Protein AF-A0AAN6KWW5-F1 (afdb_monomer_lite)

Secondary structure (DSSP, 8-state):
----S-PPTT--SS-SS--TT----HHHHHHHHHHHHHHHHHH-TT-S-------HHHHHHHHHHTTPPP-PPPTT-------------

Structure (mmCIF, N/CA/C/O backbone):
data_AF-A0AAN6KWW5-F1
#
_entry.id   AF-A0AAN6KWW5-F1
#
loop_
_atom_site.group_PDB
_atom_site.id
_atom_site.type_symbol
_atom_site.label_atom_id
_atom_site.label_alt_id
_atom_site.label_comp_id
_atom_site.label_asym_id
_atom_site.label_entity_id
_atom_site.l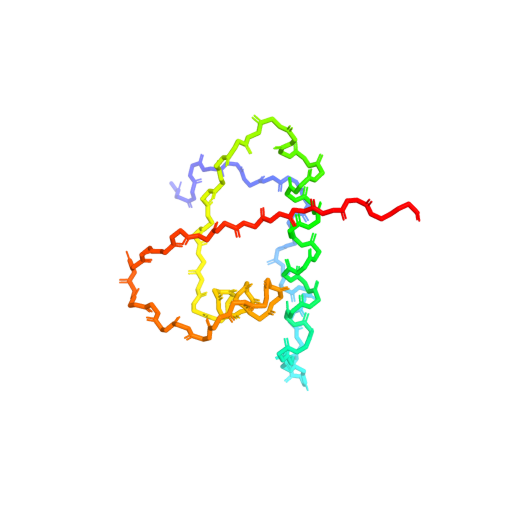abel_seq_id
_atom_site.pdbx_PDB_ins_code
_atom_site.Cartn_x
_atom_site.Cartn_y
_atom_site.Cartn_z
_atom_site.occupancy
_atom_site.B_iso_or_equiv
_atom_site.auth_seq_id
_atom_site.auth_comp_id
_atom_site.auth_asym_id
_atom_site.auth_atom_id
_atom_site.pdbx_PDB_model_num
ATOM 1 N N . MET A 1 1 ? 30.264 -0.656 10.936 1.00 52.09 1 MET A N 1
ATOM 2 C CA . MET A 1 1 ? 29.567 -1.351 9.836 1.00 52.09 1 MET A CA 1
ATOM 3 C C . MET A 1 1 ? 28.106 -0.997 9.981 1.00 52.09 1 MET A C 1
ATOM 5 O O . MET A 1 1 ? 27.606 -1.081 11.091 1.00 52.09 1 MET A O 1
ATOM 9 N N . VAL A 1 2 ? 27.486 -0.493 8.921 1.00 62.50 2 VAL A N 1
ATOM 10 C CA . VAL A 1 2 ? 26.034 -0.293 8.864 1.00 62.50 2 VAL A CA 1
ATOM 11 C C . VAL A 1 2 ? 25.397 -1.594 8.368 1.00 62.50 2 VAL A C 1
ATOM 13 O O . VAL A 1 2 ? 26.038 -2.264 7.554 1.00 62.50 2 VAL A O 1
ATOM 16 N N . PRO A 1 3 ? 24.188 -1.952 8.829 1.00 67.88 3 PRO A N 1
ATOM 17 C CA . PRO A 1 3 ? 23.288 -1.192 9.707 1.00 67.88 3 PRO A CA 1
ATOM 18 C C . PRO A 1 3 ? 23.435 -1.544 11.206 1.00 67.88 3 PRO A C 1
ATOM 20 O O . PRO A 1 3 ? 23.781 -2.666 11.553 1.00 67.88 3 PRO A O 1
ATOM 23 N N . GLU A 1 4 ? 23.120 -0.591 12.095 1.00 79.38 4 GLU A N 1
ATOM 24 C CA . GLU A 1 4 ? 22.985 -0.796 13.560 1.00 79.38 4 GLU A CA 1
ATOM 25 C C . GLU A 1 4 ? 21.602 -1.357 13.965 1.00 79.38 4 GLU A C 1
ATOM 27 O O . GLU A 1 4 ? 21.296 -1.491 15.148 1.00 79.38 4 G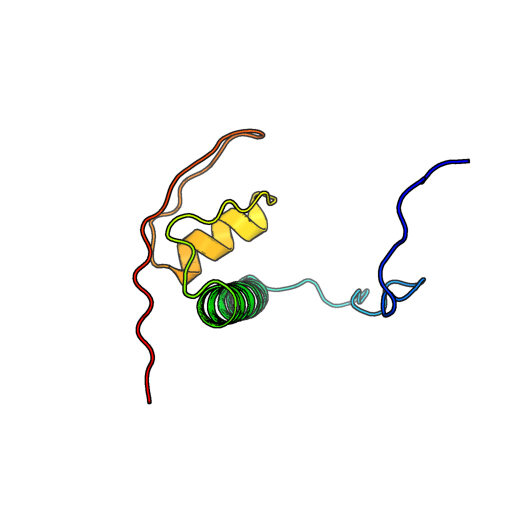LU A O 1
ATOM 32 N N . TRP A 1 5 ? 20.740 -1.664 12.992 1.00 77.25 5 TRP A N 1
ATOM 33 C CA . TRP A 1 5 ? 19.383 -2.157 13.221 1.00 77.25 5 TRP A CA 1
ATOM 34 C C . TRP A 1 5 ? 19.344 -3.687 13.178 1.00 77.25 5 TRP A C 1
ATOM 36 O O . TRP A 1 5 ? 19.887 -4.293 12.256 1.00 77.25 5 TRP A O 1
ATOM 46 N N . THR A 1 6 ? 18.679 -4.310 14.155 1.00 82.75 6 THR A N 1
ATOM 47 C CA . THR A 1 6 ? 18.409 -5.756 14.127 1.00 82.75 6 THR A CA 1
ATOM 48 C C . THR A 1 6 ? 17.209 -6.005 13.221 1.00 82.75 6 THR A C 1
ATOM 50 O O . THR A 1 6 ? 16.099 -5.582 13.537 1.00 82.75 6 THR A O 1
ATOM 53 N N . ILE A 1 7 ? 17.441 -6.646 12.076 1.00 82.31 7 ILE A N 1
ATOM 54 C CA . ILE A 1 7 ? 16.366 -7.124 11.198 1.00 82.31 7 ILE A CA 1
ATOM 55 C C . ILE A 1 7 ? 15.617 -8.236 11.944 1.00 82.31 7 ILE A C 1
ATOM 57 O O . ILE A 1 7 ? 16.243 -9.052 12.620 1.00 82.31 7 ILE A O 1
ATOM 61 N N . GLU A 1 8 ? 14.287 -8.232 11.878 1.00 85.69 8 GLU A N 1
ATOM 62 C CA . GLU A 1 8 ? 13.471 -9.259 12.528 1.00 85.69 8 GLU A CA 1
ATOM 63 C C . GLU A 1 8 ? 13.688 -10.642 11.901 1.00 85.69 8 GLU A C 1
ATOM 65 O O . GLU A 1 8 ? 14.003 -10.772 10.715 1.00 85.69 8 GLU A O 1
ATOM 70 N N . GLU A 1 9 ? 13.536 -11.692 12.708 1.00 86.81 9 GLU A N 1
ATOM 71 C CA . GLU A 1 9 ? 13.644 -13.063 12.214 1.00 86.81 9 GLU A CA 1
ATOM 72 C C . GLU A 1 9 ? 12.526 -13.355 11.202 1.00 86.81 9 GLU A C 1
ATOM 74 O O . GLU A 1 9 ? 11.365 -13.014 11.428 1.00 86.81 9 GLU A O 1
ATOM 79 N N . GLY A 1 10 ? 12.873 -14.015 10.094 1.00 86.38 10 GLY A N 1
ATOM 80 C CA . GLY A 1 10 ? 11.916 -14.428 9.060 1.00 86.38 10 GLY A CA 1
ATOM 81 C C . GLY A 1 10 ? 12.072 -13.729 7.709 1.00 86.38 10 GLY A C 1
ATOM 82 O O . GLY A 1 10 ? 11.412 -14.135 6.756 1.00 86.38 10 GLY A O 1
ATOM 83 N N . PHE A 1 11 ? 12.959 -12.738 7.587 1.00 87.69 11 PHE A N 1
ATOM 84 C CA . PHE A 1 11 ? 13.362 -12.219 6.278 1.00 87.69 11 PHE A CA 1
ATOM 85 C C . PHE A 1 11 ? 14.254 -13.225 5.545 1.00 87.69 11 PHE A C 1
ATOM 87 O O . PHE A 1 11 ? 15.214 -13.744 6.116 1.00 87.69 11 PHE A O 1
ATOM 94 N N . ALA A 1 12 ? 13.939 -13.489 4.278 1.00 90.69 12 ALA A N 1
ATOM 95 C CA . ALA A 1 12 ? 14.810 -14.245 3.388 1.00 90.69 12 ALA A CA 1
ATOM 96 C C . ALA A 1 12 ? 15.970 -13.356 2.904 1.00 90.69 12 ALA A C 1
ATOM 98 O O . ALA A 1 12 ? 15.772 -12.174 2.626 1.00 90.69 12 ALA A O 1
ATOM 99 N N . GLU A 1 13 ? 17.172 -13.928 2.800 1.00 89.75 13 GLU A N 1
ATOM 100 C CA . GLU A 1 13 ? 18.348 -13.240 2.234 1.00 89.75 13 GLU A CA 1
ATOM 101 C C . GLU A 1 13 ? 18.191 -12.993 0.726 1.00 89.75 13 GLU A C 1
ATOM 103 O O . GLU A 1 13 ? 18.612 -11.962 0.205 1.00 89.75 13 GLU A O 1
ATOM 108 N N . GLU A 1 14 ? 17.559 -13.938 0.030 1.00 93.06 14 GLU A N 1
ATOM 109 C CA . GLU A 1 14 ? 17.282 -13.861 -1.401 1.00 93.06 14 GLU A CA 1
ATOM 110 C C . GLU A 1 14 ? 15.819 -13.469 -1.641 1.00 93.06 14 GLU A C 1
ATOM 112 O O . GLU A 1 14 ? 14.931 -13.783 -0.845 1.00 93.06 14 GLU A O 1
ATOM 117 N N . ASP A 1 15 ? 15.547 -12.804 -2.765 1.00 91.69 15 ASP A N 1
ATOM 118 C CA . ASP A 1 15 ? 14.183 -12.421 -3.138 1.00 91.69 15 ASP A CA 1
ATOM 119 C C . ASP A 1 15 ? 13.402 -13.632 -3.676 1.00 91.69 15 ASP A C 1
ATOM 121 O O . ASP A 1 15 ? 13.445 -13.960 -4.863 1.00 91.69 15 ASP A O 1
ATOM 125 N N . GLU A 1 16 ? 12.677 -14.305 -2.783 1.00 92.75 16 GLU A N 1
ATOM 126 C CA . GLU A 1 16 ? 11.826 -15.456 -3.112 1.00 92.75 16 GLU A CA 1
ATOM 127 C C . GLU A 1 16 ? 10.497 -15.065 -3.789 1.00 92.75 16 GLU A C 1
ATOM 129 O O . GLU A 1 16 ? 9.797 -15.923 -4.337 1.00 92.75 16 GLU A O 1
ATOM 134 N N . LEU A 1 17 ? 10.115 -13.783 -3.740 1.00 89.62 17 LEU A N 1
ATOM 135 C CA . LEU A 1 17 ? 8.837 -13.291 -4.262 1.00 89.62 17 LEU A CA 1
ATOM 136 C C . LEU A 1 17 ? 8.947 -12.832 -5.719 1.00 89.62 17 LEU A C 1
ATOM 138 O O . LEU A 1 17 ? 7.950 -12.850 -6.448 1.00 89.62 17 LEU A O 1
ATOM 142 N N . TRP A 1 18 ? 10.141 -12.439 -6.160 1.00 93.44 18 TRP A N 1
ATOM 143 C CA . TRP A 1 18 ? 10.393 -12.026 -7.533 1.00 93.44 18 TRP A CA 1
ATOM 144 C C . TRP A 1 18 ? 10.356 -13.199 -8.520 1.00 93.44 18 TRP A C 1
ATOM 146 O O . TRP A 1 18 ? 10.900 -14.280 -8.292 1.00 93.44 18 TRP A O 1
ATOM 156 N N . ARG A 1 19 ? 9.733 -12.969 -9.678 1.00 94.56 19 ARG A N 1
ATOM 157 C CA . ARG A 1 19 ? 9.659 -13.930 -10.784 1.00 94.56 19 ARG A CA 1
ATOM 158 C C . ARG A 1 19 ? 10.002 -13.230 -12.091 1.00 94.56 19 ARG A C 1
ATOM 160 O O . ARG A 1 19 ? 9.445 -12.181 -12.400 1.00 94.56 19 ARG A O 1
ATOM 167 N N . ALA A 1 20 ? 10.901 -13.822 -12.875 1.00 95.75 20 ALA A N 1
ATOM 168 C CA . ALA A 1 20 ? 11.410 -13.207 -14.104 1.00 95.75 20 ALA A CA 1
ATOM 169 C C . ALA A 1 20 ? 10.343 -13.032 -15.199 1.00 95.75 20 ALA A C 1
ATOM 171 O O . ALA A 1 20 ? 10.460 -12.151 -16.049 1.00 95.75 20 ALA A O 1
ATOM 172 N N . ASP A 1 21 ? 9.325 -13.886 -15.193 1.00 96.75 21 ASP A N 1
ATOM 173 C CA . ASP A 1 21 ? 8.281 -13.999 -16.210 1.00 96.75 21 ASP A CA 1
ATOM 174 C C . ASP A 1 21 ? 6.942 -13.387 -15.782 1.00 96.75 21 ASP A C 1
ATOM 176 O O . ASP A 1 21 ? 5.998 -13.357 -16.573 1.00 96.75 21 ASP A O 1
ATOM 180 N N . HIS A 1 22 ? 6.851 -12.874 -14.554 1.00 96.19 22 HIS A N 1
ATOM 181 C CA . HIS A 1 22 ? 5.611 -12.351 -14.008 1.00 96.19 22 HIS A CA 1
ATOM 182 C C . HIS A 1 22 ? 5.812 -10.970 -13.393 1.00 96.19 22 HIS A C 1
ATOM 184 O O . HIS A 1 22 ? 6.577 -10.766 -12.452 1.00 96.19 22 HIS A O 1
ATOM 190 N N . ARG A 1 23 ? 5.065 -10.009 -13.930 1.00 94.56 23 ARG A N 1
ATOM 191 C CA . ARG A 1 23 ? 4.941 -8.667 -13.377 1.00 94.56 23 ARG A CA 1
ATOM 192 C C . ARG A 1 23 ? 3.560 -8.542 -12.748 1.00 94.56 23 ARG A C 1
ATOM 194 O O . ARG A 1 23 ? 2.584 -8.720 -13.467 1.00 94.56 23 ARG A O 1
ATOM 201 N N . GLU A 1 24 ? 3.523 -8.169 -11.467 1.00 94.62 24 GLU A N 1
ATOM 202 C CA . GLU A 1 24 ? 2.287 -7.955 -10.697 1.00 94.62 24 GLU A CA 1
ATOM 203 C C . GLU A 1 24 ? 1.301 -7.078 -11.489 1.00 94.62 24 GLU A C 1
ATOM 205 O O . GLU A 1 24 ? 1.625 -5.960 -11.918 1.00 94.62 24 GLU A O 1
ATOM 210 N N . GLU A 1 25 ? 0.095 -7.598 -11.694 1.00 96.75 25 GLU A N 1
ATOM 211 C CA . GLU A 1 25 ? -1.022 -6.875 -12.278 1.00 96.75 25 GLU A CA 1
ATOM 212 C C . GLU A 1 25 ? -1.643 -5.911 -11.260 1.00 96.75 25 GLU A C 1
ATOM 214 O O . GLU A 1 25 ? -1.548 -6.074 -10.042 1.00 96.75 25 GLU A O 1
ATOM 219 N N . TRP A 1 26 ? -2.372 -4.905 -11.749 1.00 97.00 26 TRP A N 1
ATOM 220 C CA . TRP A 1 26 ? -3.056 -3.961 -10.862 1.00 97.00 26 TRP A CA 1
ATOM 221 C C . TRP A 1 26 ? -4.055 -4.646 -9.924 1.00 97.00 26 TRP A C 1
ATOM 223 O O . TRP A 1 26 ? -4.155 -4.250 -8.768 1.00 97.00 26 TRP A O 1
ATOM 233 N N . ALA A 1 27 ? -4.753 -5.682 -10.399 1.00 97.62 27 ALA A N 1
ATOM 234 C CA . ALA A 1 27 ? -5.698 -6.442 -9.587 1.00 97.62 27 ALA A CA 1
ATOM 235 C C . ALA A 1 27 ? -4.998 -7.242 -8.475 1.00 97.62 27 ALA A C 1
ATOM 237 O O . ALA A 1 27 ? -5.504 -7.308 -7.358 1.00 97.62 27 ALA A O 1
ATOM 238 N N . GLU A 1 28 ? -3.822 -7.808 -8.752 1.00 97.12 28 GLU A N 1
ATOM 239 C CA . GLU A 1 28 ? -3.024 -8.540 -7.761 1.00 97.12 28 GLU A CA 1
ATOM 240 C C . GLU A 1 28 ? -2.494 -7.592 -6.676 1.00 97.12 28 GLU A C 1
ATOM 242 O O . GLU A 1 28 ? -2.608 -7.878 -5.481 1.00 97.12 28 GLU A O 1
ATOM 247 N N . HIS A 1 29 ? -2.023 -6.408 -7.077 1.00 97.12 29 HIS A N 1
ATOM 248 C CA . HIS A 1 29 ? -1.624 -5.360 -6.138 1.00 97.12 29 HIS A CA 1
ATOM 249 C C . HIS A 1 29 ? -2.813 -4.910 -5.272 1.00 97.12 29 HIS A C 1
ATOM 251 O O . HIS A 1 29 ? -2.670 -4.778 -4.056 1.00 97.12 29 HIS A O 1
ATOM 257 N N . ASP A 1 30 ? -3.998 -4.725 -5.863 1.00 98.19 30 ASP A N 1
ATOM 258 C CA . ASP A 1 30 ? -5.213 -4.334 -5.137 1.00 98.19 30 ASP A CA 1
ATOM 259 C C . ASP A 1 30 ? -5.603 -5.389 -4.085 1.00 98.19 30 ASP A C 1
ATOM 261 O O . ASP A 1 30 ? -5.958 -5.035 -2.957 1.00 98.19 30 ASP A O 1
ATOM 265 N N . VAL A 1 31 ? -5.469 -6.684 -4.404 1.00 97.88 31 VAL A N 1
ATOM 266 C CA . VAL A 1 31 ? -5.677 -7.783 -3.442 1.00 97.88 31 VAL A CA 1
ATOM 267 C C . VAL A 1 31 ? -4.714 -7.663 -2.261 1.00 97.88 31 VAL A C 1
ATOM 269 O O . VAL A 1 31 ? -5.152 -7.700 -1.108 1.00 97.88 31 VAL A O 1
ATOM 272 N N . ARG A 1 32 ? -3.417 -7.458 -2.518 1.00 96.38 32 ARG A N 1
ATOM 273 C CA . ARG A 1 32 ? -2.409 -7.319 -1.456 1.00 96.38 32 ARG A CA 1
ATOM 274 C C . ARG A 1 32 ? -2.612 -6.057 -0.615 1.00 96.38 32 ARG A C 1
ATOM 276 O O . ARG A 1 32 ? -2.482 -6.104 0.604 1.00 96.38 32 ARG A O 1
ATOM 283 N N . THR A 1 33 ? -2.971 -4.931 -1.231 1.00 97.06 33 THR A N 1
ATOM 284 C CA . THR A 1 33 ? -3.276 -3.687 -0.505 1.00 97.06 33 THR A CA 1
ATOM 285 C C . THR A 1 33 ? -4.529 -3.821 0.356 1.00 97.06 33 THR A C 1
ATOM 287 O O . THR A 1 33 ? -4.556 -3.310 1.474 1.00 97.06 33 THR A O 1
ATOM 290 N N . ARG A 1 34 ? -5.553 -4.540 -0.117 1.00 95.81 34 ARG A N 1
ATOM 291 C CA . ARG A 1 34 ? -6.728 -4.852 0.699 1.00 95.81 34 ARG A CA 1
ATOM 292 C C . ARG A 1 34 ? -6.369 -5.723 1.899 1.00 95.81 34 ARG A C 1
ATOM 294 O O . ARG A 1 34 ? -6.782 -5.390 3.003 1.00 95.81 34 ARG A O 1
ATOM 301 N N . ALA A 1 35 ? -5.580 -6.778 1.698 1.00 95.81 35 ALA A N 1
ATOM 302 C CA . ALA A 1 35 ? -5.135 -7.642 2.790 1.00 95.81 35 ALA A CA 1
ATOM 303 C C . ALA A 1 35 ? -4.366 -6.853 3.866 1.00 95.81 35 ALA A C 1
ATOM 305 O O . ALA A 1 35 ? -4.624 -7.025 5.054 1.00 95.81 35 ALA A O 1
ATOM 306 N N . PHE A 1 36 ? -3.499 -5.922 3.452 1.00 94.81 36 PHE A N 1
ATOM 307 C CA . PHE A 1 36 ? -2.834 -4.994 4.368 1.00 94.81 36 PHE A CA 1
ATOM 308 C C . PHE A 1 36 ? -3.832 -4.131 5.158 1.00 94.81 36 PHE A C 1
ATOM 310 O O . PHE A 1 36 ? -3.690 -3.987 6.368 1.00 94.81 36 PHE A O 1
ATOM 317 N N . LEU A 1 37 ? -4.854 -3.560 4.508 1.00 92.94 37 LEU A N 1
ATOM 318 C CA . LEU A 1 37 ? -5.881 -2.783 5.215 1.00 92.94 37 LEU A CA 1
ATOM 319 C C . LEU A 1 37 ? -6.640 -3.645 6.228 1.00 92.94 37 LEU A C 1
ATOM 321 O O . LEU A 1 37 ? -6.843 -3.203 7.356 1.00 92.94 37 LEU A O 1
ATOM 325 N N . ASP A 1 38 ? -7.031 -4.863 5.846 1.00 92.44 38 ASP A N 1
ATOM 326 C CA . ASP A 1 38 ? -7.716 -5.806 6.735 1.00 92.44 38 ASP A CA 1
ATOM 327 C C . ASP A 1 38 ? -6.857 -6.118 7.977 1.00 92.44 38 ASP A C 1
ATOM 329 O O . ASP A 1 38 ? -7.364 -6.137 9.101 1.00 92.44 38 ASP A O 1
ATOM 333 N N . GLU A 1 39 ? -5.545 -6.287 7.796 1.00 92.00 39 GLU A N 1
ATOM 334 C CA . GLU A 1 39 ? -4.579 -6.483 8.878 1.00 92.00 39 GLU A CA 1
ATOM 335 C C . GLU A 1 39 ? -4.430 -5.245 9.772 1.00 92.00 39 GLU A C 1
ATOM 337 O O . GLU A 1 39 ? -4.465 -5.376 10.997 1.00 92.00 39 GLU A O 1
ATOM 342 N N . VAL A 1 40 ? -4.327 -4.045 9.189 1.00 91.25 40 VAL A N 1
ATOM 343 C CA . VAL A 1 40 ? -4.288 -2.780 9.942 1.00 91.25 40 VAL A CA 1
ATOM 344 C C . VAL A 1 40 ? -5.547 -2.635 10.791 1.00 91.25 40 VAL A C 1
ATOM 346 O O . VAL A 1 40 ? -5.442 -2.405 11.990 1.00 91.25 40 VAL A O 1
ATOM 349 N N . PHE A 1 41 ? -6.738 -2.842 10.223 1.00 87.75 41 PHE A N 1
ATOM 350 C CA . PHE A 1 41 ? -7.988 -2.760 10.986 1.00 87.75 41 PHE A CA 1
ATOM 351 C C . PHE A 1 41 ? -8.089 -3.823 12.090 1.00 87.75 41 PHE A C 1
ATOM 353 O O . PHE A 1 41 ? -8.738 -3.579 13.107 1.00 87.75 41 PHE A O 1
ATOM 360 N N . ALA A 1 42 ? -7.465 -4.991 11.912 1.00 88.44 42 ALA A N 1
ATOM 361 C CA . ALA A 1 42 ? -7.441 -6.041 12.926 1.00 88.44 42 ALA A CA 1
ATOM 362 C C . ALA A 1 42 ? -6.449 -5.755 14.066 1.00 88.44 42 ALA A C 1
ATOM 364 O O . ALA A 1 42 ? -6.754 -6.054 15.221 1.00 88.44 42 ALA A O 1
ATOM 365 N N . ARG A 1 43 ? -5.269 -5.202 13.756 1.00 87.25 43 ARG A N 1
ATOM 366 C CA . ARG A 1 43 ? -4.190 -4.956 14.729 1.00 87.25 43 ARG A CA 1
ATOM 367 C C . ARG A 1 43 ? -4.325 -3.612 15.444 1.00 87.25 43 ARG A C 1
ATOM 369 O O . ARG A 1 43 ? -4.096 -3.538 16.646 1.00 87.25 43 ARG A O 1
ATOM 376 N N . GLU A 1 44 ? -4.762 -2.579 14.732 1.00 81.62 44 GLU A N 1
ATOM 377 C CA . GLU A 1 44 ? -4.761 -1.181 15.181 1.00 81.62 44 GLU A CA 1
ATOM 378 C C . GLU A 1 44 ? -6.129 -0.716 15.702 1.00 81.62 44 GLU A C 1
ATOM 380 O O . GLU A 1 44 ? -6.484 0.454 15.584 1.00 81.62 44 GLU A O 1
ATOM 385 N N . GLY A 1 45 ? -6.926 -1.612 16.298 1.00 71.50 45 GLY A N 1
ATOM 386 C CA . GLY A 1 45 ? -8.312 -1.344 16.722 1.00 71.50 45 GLY A CA 1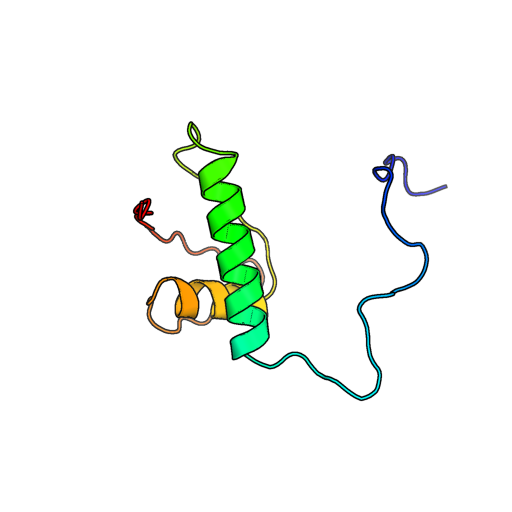
ATOM 387 C C . GLY A 1 45 ? -8.520 -0.220 17.757 1.00 71.50 45 GLY A C 1
ATOM 388 O O . GLY A 1 45 ? -9.659 0.026 18.149 1.00 71.50 45 GLY A O 1
ATOM 389 N N . GLY A 1 46 ? -7.455 0.453 18.205 1.00 77.44 46 GLY A N 1
ATOM 390 C CA . GLY A 1 46 ? -7.495 1.639 19.070 1.00 77.44 46 GLY A CA 1
ATOM 391 C C . GLY A 1 46 ? -6.818 2.886 18.483 1.00 77.44 46 GLY A C 1
ATOM 392 O O . GLY A 1 46 ? -6.762 3.907 19.165 1.00 77.44 46 GLY A O 1
ATOM 393 N N . SER A 1 47 ? -6.297 2.817 17.256 1.00 85.75 47 SER A N 1
ATOM 394 C CA . SER A 1 47 ? -5.614 3.923 16.581 1.00 85.75 47 SER A CA 1
ATOM 395 C C . SER A 1 47 ? -6.579 4.613 15.612 1.00 85.75 47 SER A C 1
ATOM 397 O O . SER A 1 47 ? -6.950 4.051 14.585 1.00 85.75 47 SER A O 1
ATOM 399 N N . ASP A 1 48 ? -6.960 5.859 15.903 1.00 86.62 48 ASP A N 1
ATOM 400 C CA . ASP A 1 48 ? -7.860 6.638 15.031 1.00 86.62 48 ASP A CA 1
ATOM 401 C C . ASP A 1 48 ? -7.170 7.150 13.752 1.00 86.62 48 ASP A C 1
ATOM 403 O O . ASP A 1 48 ? -7.830 7.524 12.780 1.00 86.62 48 ASP A O 1
ATOM 407 N N . VAL A 1 49 ? -5.832 7.204 13.752 1.00 91.12 49 VAL A N 1
ATOM 408 C CA . VAL A 1 49 ? -5.018 7.741 12.656 1.00 91.12 49 VAL A CA 1
ATOM 409 C C . VAL A 1 49 ? -3.823 6.831 12.400 1.00 91.12 49 VAL A C 1
ATOM 411 O O . VAL A 1 49 ? -3.001 6.606 13.284 1.00 91.12 49 VAL A O 1
ATOM 414 N N . VAL A 1 50 ? -3.695 6.371 11.156 1.00 91.88 50 VAL A N 1
ATOM 415 C CA . VAL A 1 50 ? -2.568 5.564 10.673 1.00 91.88 50 VAL A CA 1
ATOM 416 C C . VAL A 1 50 ? -1.890 6.310 9.526 1.00 91.88 50 VAL A C 1
ATOM 418 O O . VAL A 1 50 ? -2.555 6.767 8.596 1.00 91.88 50 VAL A O 1
ATOM 421 N N . SER A 1 51 ? -0.564 6.439 9.587 1.00 94.00 51 SER A N 1
ATOM 422 C CA . SER A 1 51 ? 0.243 7.013 8.506 1.00 94.00 51 SER A CA 1
ATOM 423 C C . SER A 1 51 ? 0.949 5.899 7.745 1.00 94.00 51 SER A C 1
ATOM 425 O O . SER A 1 51 ? 1.649 5.088 8.347 1.00 94.00 51 SER A O 1
ATOM 427 N N . VAL A 1 52 ? 0.790 5.876 6.422 1.00 94.31 52 VAL A N 1
ATOM 428 C CA . VAL A 1 52 ? 1.453 4.909 5.541 1.00 94.31 52 VAL A CA 1
ATOM 429 C C . VAL A 1 52 ? 2.327 5.669 4.552 1.00 94.31 52 VAL A C 1
ATOM 431 O O . VAL A 1 52 ? 1.829 6.420 3.715 1.00 94.31 52 VAL A O 1
ATOM 434 N N . THR A 1 53 ? 3.638 5.455 4.634 1.00 95.56 53 THR A N 1
ATOM 435 C CA . THR A 1 53 ? 4.606 5.984 3.666 1.00 95.56 53 THR A CA 1
ATOM 436 C C . THR A 1 53 ? 4.843 4.930 2.595 1.00 95.56 53 THR A C 1
ATOM 438 O O . THR A 1 53 ? 5.316 3.838 2.896 1.00 95.56 53 THR A O 1
ATOM 441 N N . ALA A 1 54 ? 4.507 5.239 1.344 1.00 95.44 54 ALA A N 1
ATOM 442 C CA . ALA A 1 54 ? 4.579 4.279 0.248 1.00 95.44 54 ALA A CA 1
ATOM 443 C C . ALA A 1 54 ? 4.918 4.946 -1.092 1.00 95.44 54 ALA A C 1
ATOM 445 O O . ALA A 1 54 ? 4.961 6.170 -1.220 1.00 95.44 54 ALA A O 1
ATOM 446 N N . HIS A 1 55 ? 5.137 4.120 -2.112 1.00 95.69 55 HIS A N 1
ATOM 447 C CA . HIS A 1 55 ? 5.348 4.568 -3.486 1.00 95.69 55 HIS A CA 1
ATOM 448 C C . HIS A 1 55 ? 4.022 4.820 -4.219 1.00 95.69 55 HIS A C 1
ATOM 450 O O . HIS A 1 55 ? 2.958 4.344 -3.819 1.00 95.69 55 HIS A O 1
ATOM 456 N N . SER A 1 56 ? 4.092 5.534 -5.346 1.00 94.88 56 SER A N 1
ATOM 457 C CA . SER A 1 56 ? 2.922 5.947 -6.134 1.00 94.88 56 SER A CA 1
ATOM 458 C C . SER A 1 56 ? 2.023 4.787 -6.574 1.00 94.88 56 SER A C 1
ATOM 460 O O . SER A 1 56 ? 0.806 4.947 -6.594 1.00 94.88 56 SER A O 1
ATOM 462 N N . GLY A 1 57 ? 2.593 3.616 -6.880 1.00 95.31 57 GLY A N 1
ATOM 463 C CA . GLY A 1 57 ? 1.824 2.420 -7.245 1.00 95.31 57 GLY A CA 1
ATOM 464 C C . GLY A 1 57 ? 0.921 1.929 -6.111 1.00 95.31 57 GLY A C 1
ATOM 465 O O . GLY A 1 57 ? -0.267 1.693 -6.326 1.00 95.31 57 GLY A O 1
ATOM 466 N N . THR A 1 58 ? 1.458 1.857 -4.894 1.00 96.75 58 THR A N 1
ATOM 467 C CA . THR A 1 58 ? 0.706 1.451 -3.699 1.00 96.75 58 THR A CA 1
ATOM 468 C C . THR A 1 58 ? -0.294 2.521 -3.278 1.00 96.75 58 THR A C 1
ATOM 470 O O . THR A 1 58 ? -1.430 2.195 -2.955 1.00 96.75 58 THR A O 1
ATOM 473 N N . ILE A 1 59 ? 0.066 3.806 -3.365 1.00 96.62 59 ILE A N 1
ATOM 474 C CA . ILE A 1 59 ? -0.886 4.907 -3.157 1.00 96.62 59 ILE A CA 1
ATOM 475 C C . ILE A 1 59 ? -2.062 4.771 -4.132 1.00 96.62 59 ILE A C 1
ATOM 477 O O . ILE A 1 59 ? -3.214 4.821 -3.714 1.00 96.62 59 ILE A O 1
ATOM 481 N N . ALA A 1 60 ? -1.799 4.541 -5.422 1.00 96.25 60 ALA A N 1
ATOM 482 C CA . ALA A 1 60 ? -2.854 4.344 -6.412 1.00 96.25 60 ALA A CA 1
ATOM 483 C C . ALA A 1 60 ? -3.729 3.117 -6.098 1.00 96.25 60 ALA A C 1
ATOM 485 O O . ALA A 1 60 ? -4.944 3.187 -6.281 1.00 96.25 60 ALA A O 1
ATOM 486 N N . SER A 1 61 ? -3.128 2.033 -5.597 1.00 97.50 61 SER A N 1
ATOM 487 C CA . SER A 1 61 ? -3.838 0.842 -5.113 1.00 97.50 61 SER A CA 1
ATOM 488 C C . SER A 1 61 ? -4.774 1.162 -3.941 1.00 97.50 61 SER A C 1
ATOM 490 O O . SER A 1 61 ? -5.959 0.839 -4.002 1.00 97.50 61 SER A O 1
ATOM 492 N N . PHE A 1 62 ? -4.314 1.916 -2.931 1.00 96.62 62 PHE A N 1
ATOM 493 C CA . PHE A 1 62 ? -5.176 2.372 -1.831 1.00 96.62 62 PHE A CA 1
ATOM 494 C C . PHE A 1 62 ? -6.392 3.141 -2.341 1.00 96.62 62 PHE A C 1
ATOM 496 O O . PHE A 1 62 ? -7.508 2.890 -1.886 1.00 96.62 62 PHE A O 1
ATOM 503 N N . LEU A 1 63 ? -6.205 4.054 -3.300 1.00 96.12 63 LEU A N 1
ATOM 504 C CA . LEU A 1 63 ? -7.320 4.818 -3.860 1.00 96.12 63 LEU A CA 1
ATOM 505 C C . LEU A 1 63 ? -8.316 3.912 -4.591 1.00 96.12 63 LEU A C 1
ATOM 507 O O . LEU A 1 63 ? -9.515 4.077 -4.397 1.00 96.12 63 LEU A O 1
ATOM 511 N N . ARG A 1 64 ? -7.850 2.920 -5.364 1.00 96.94 64 ARG A N 1
ATOM 512 C CA . ARG A 1 64 ? -8.740 1.952 -6.030 1.00 96.94 64 ARG A CA 1
ATOM 513 C C . ARG A 1 64 ? -9.512 1.097 -5.027 1.00 96.94 64 ARG A C 1
ATOM 515 O O . ARG A 1 64 ? -10.736 1.048 -5.099 1.00 96.94 64 ARG A O 1
ATOM 522 N N . VAL A 1 65 ? -8.817 0.479 -4.070 1.00 96.62 65 VAL A N 1
ATOM 523 C CA . VAL A 1 65 ? -9.413 -0.432 -3.075 1.00 96.62 65 VAL A CA 1
ATOM 524 C C . VAL A 1 65 ? -10.418 0.285 -2.174 1.00 96.62 65 VAL A C 1
ATOM 526 O O . VAL A 1 65 ? -11.450 -0.282 -1.823 1.00 96.62 65 VAL A O 1
ATOM 529 N N . THR A 1 66 ? -10.153 1.543 -1.824 1.00 95.00 66 THR A N 1
ATOM 530 C CA . THR A 1 66 ? -11.070 2.355 -1.006 1.00 95.00 66 THR A CA 1
ATOM 531 C C . THR A 1 66 ? -12.171 3.043 -1.821 1.00 95.00 66 THR A C 1
ATOM 533 O O . THR A 1 66 ? -13.029 3.707 -1.244 1.00 95.00 66 THR A O 1
ATOM 536 N N . GLY A 1 67 ? -12.175 2.894 -3.152 1.00 94.81 67 GLY A N 1
ATOM 537 C CA . GLY A 1 67 ? -13.148 3.535 -4.043 1.00 94.81 67 GLY A CA 1
ATOM 538 C C . GLY A 1 67 ? -12.970 5.052 -4.178 1.00 94.81 67 GLY A C 1
ATOM 539 O O . GLY A 1 67 ? -13.893 5.756 -4.588 1.00 94.81 67 GLY A O 1
ATOM 540 N N . HIS A 1 68 ? -11.800 5.579 -3.827 1.00 95.69 68 HIS A N 1
ATOM 541 C CA . HIS A 1 68 ? -11.468 6.985 -3.986 1.00 95.69 68 HIS A CA 1
ATOM 542 C C . HIS A 1 68 ? -11.135 7.314 -5.452 1.00 95.69 68 HIS A C 1
ATOM 544 O O . HIS A 1 68 ? -10.657 6.480 -6.223 1.00 95.69 68 HIS A O 1
ATOM 550 N N . ARG A 1 69 ? -11.333 8.577 -5.853 1.00 95.38 69 ARG A N 1
ATOM 551 C CA . ARG A 1 69 ? -10.897 9.058 -7.175 1.00 95.38 69 ARG A CA 1
ATOM 552 C C . ARG A 1 69 ? -9.384 8.906 -7.347 1.00 95.38 69 ARG A C 1
ATOM 554 O O . ARG A 1 69 ? -8.626 9.075 -6.389 1.00 95.38 69 ARG A O 1
ATOM 561 N N . THR A 1 70 ? -8.927 8.714 -8.580 1.00 94.44 70 THR A N 1
ATOM 562 C CA . THR A 1 70 ? -7.502 8.836 -8.899 1.00 94.44 70 THR A CA 1
ATOM 563 C C . THR A 1 70 ? -7.006 10.232 -8.528 1.00 94.44 70 THR A C 1
ATOM 565 O O . THR A 1 70 ? -7.612 11.238 -8.901 1.00 94.44 70 THR A O 1
ATOM 568 N N . PHE A 1 71 ? -5.903 10.292 -7.786 1.00 94.44 71 PHE A N 1
ATOM 569 C CA . PHE A 1 71 ? -5.283 11.545 -7.386 1.00 94.44 71 PHE A CA 1
ATOM 570 C C . PHE A 1 71 ? -3.755 11.399 -7.422 1.00 94.44 71 PHE A C 1
ATOM 572 O O . PHE A 1 71 ? -3.210 10.610 -6.649 1.00 94.44 71 PHE A O 1
ATOM 579 N N . PRO A 1 72 ? -3.051 12.104 -8.325 1.00 90.38 72 PRO A N 1
ATOM 580 C CA . PRO A 1 72 ? -1.600 12.027 -8.396 1.00 90.38 72 PRO A CA 1
ATOM 581 C C . PRO A 1 72 ? -0.973 12.826 -7.250 1.00 90.38 72 PRO A C 1
ATOM 583 O O . PRO A 1 72 ? -1.221 14.023 -7.112 1.00 90.38 72 PRO A O 1
ATOM 586 N N . LEU A 1 73 ? -0.135 12.169 -6.448 1.00 93.44 73 LEU A N 1
ATOM 587 C CA . LEU A 1 73 ? 0.668 12.826 -5.419 1.00 93.44 73 LEU A CA 1
ATOM 588 C C . LEU A 1 73 ? 2.110 13.028 -5.901 1.00 93.44 73 LEU A C 1
ATOM 590 O O . LEU A 1 73 ? 2.689 12.094 -6.463 1.00 93.44 73 LEU A O 1
ATOM 594 N N . PRO A 1 74 ? 2.709 14.213 -5.682 1.00 94.25 74 PRO A N 1
ATOM 595 C CA . PRO A 1 74 ? 4.137 14.402 -5.900 1.00 94.25 74 PRO A CA 1
ATOM 596 C C . PRO A 1 74 ? 4.942 13.624 -4.850 1.00 94.25 74 PRO A C 1
ATOM 598 O O . PRO A 1 74 ? 4.437 13.314 -3.770 1.00 94.25 74 PRO A O 1
ATOM 601 N N . THR A 1 75 ? 6.214 13.342 -5.133 1.00 95.06 75 THR A N 1
ATOM 602 C C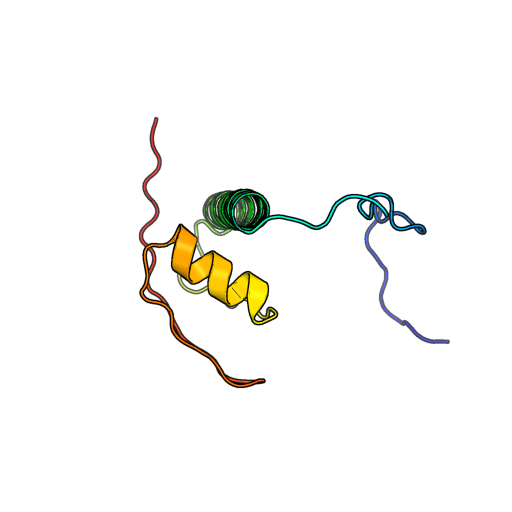A . THR A 1 75 ? 7.135 12.764 -4.143 1.00 95.06 75 THR A CA 1
ATOM 603 C C . THR A 1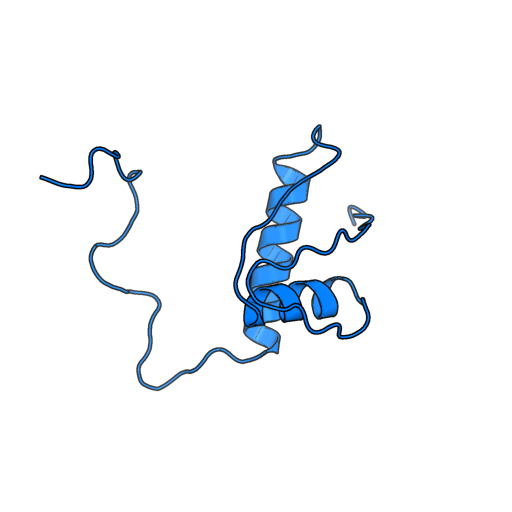 75 ? 7.183 13.634 -2.885 1.00 95.06 75 THR A C 1
ATOM 605 O O . THR A 1 75 ? 7.324 14.851 -2.980 1.00 95.06 75 THR A O 1
ATOM 608 N N . GLY A 1 76 ? 7.046 13.011 -1.711 1.00 94.06 76 GLY A N 1
ATOM 609 C CA . GLY A 1 76 ? 6.946 13.715 -0.425 1.00 94.06 76 GLY A CA 1
ATOM 610 C C . GLY A 1 76 ? 5.577 14.355 -0.156 1.00 94.06 76 GLY A C 1
ATOM 611 O O . GLY A 1 76 ? 5.370 14.923 0.913 1.00 94.06 76 GLY A O 1
ATOM 612 N N . GLY A 1 77 ? 4.636 14.262 -1.098 1.00 94.12 77 GLY A N 1
ATOM 613 C CA . GLY A 1 77 ? 3.252 14.668 -0.902 1.00 94.12 77 GLY A CA 1
ATOM 614 C C . GLY A 1 77 ? 2.512 13.728 0.049 1.00 94.12 77 GLY A C 1
ATOM 615 O O . GLY A 1 77 ? 2.753 12.523 0.075 1.00 94.12 77 GLY A O 1
ATOM 616 N N . MET A 1 78 ? 1.571 14.292 0.800 1.00 94.06 78 MET A N 1
ATOM 617 C CA . MET A 1 78 ? 0.711 13.581 1.744 1.00 94.06 78 MET A CA 1
ATOM 618 C C . MET A 1 78 ? -0.752 13.866 1.395 1.00 94.06 78 MET A C 1
ATOM 620 O O . MET A 1 78 ? -1.105 15.003 1.077 1.00 94.06 78 MET A O 1
ATOM 624 N N . MET A 1 79 ? -1.607 12.847 1.481 1.00 93.19 79 MET A N 1
ATOM 625 C CA . MET A 1 79 ? -3.057 12.996 1.382 1.00 93.19 79 MET A CA 1
ATOM 626 C C . MET A 1 79 ? -3.739 12.173 2.474 1.00 93.19 79 MET A C 1
ATOM 628 O O . MET A 1 79 ? -3.603 10.950 2.468 1.00 93.19 79 MET A O 1
ATOM 632 N N . PRO A 1 80 ? -4.495 12.803 3.383 1.00 94.19 80 PRO A N 1
ATOM 633 C CA . PRO A 1 80 ? -5.354 12.065 4.293 1.00 94.19 80 PRO A CA 1
ATOM 634 C C . PRO A 1 80 ? -6.562 11.506 3.533 1.00 94.19 80 PRO A C 1
ATOM 636 O O . PRO A 1 80 ? -7.168 12.200 2.713 1.00 94.19 80 PRO A O 1
ATOM 639 N N . ILE A 1 81 ? -6.937 10.265 3.837 1.00 93.56 81 ILE A N 1
ATOM 640 C CA . ILE A 1 81 ? -8.188 9.652 3.383 1.00 93.56 81 ILE A CA 1
ATOM 641 C C . ILE A 1 81 ? -8.968 9.149 4.598 1.00 93.56 81 ILE A C 1
ATOM 643 O O . ILE A 1 81 ? -8.384 8.627 5.543 1.00 93.56 81 ILE A O 1
ATOM 647 N N . PHE A 1 82 ? -10.289 9.310 4.573 1.00 92.50 82 PHE A N 1
ATOM 648 C CA . PHE A 1 82 ? -11.175 8.775 5.604 1.00 92.50 82 PHE A CA 1
ATOM 649 C C . PHE A 1 82 ? -11.783 7.473 5.102 1.00 92.50 82 PHE A C 1
ATOM 651 O O . PHE A 1 82 ? -12.500 7.463 4.102 1.00 92.50 82 PHE A O 1
ATOM 658 N N . VAL A 1 83 ? -11.495 6.379 5.801 1.00 90.25 83 VAL A N 1
ATOM 659 C CA . VAL A 1 83 ? -11.954 5.039 5.434 1.00 90.25 83 VAL A CA 1
ATOM 660 C C . VAL A 1 83 ? -12.779 4.478 6.581 1.00 90.25 83 VAL A C 1
ATOM 662 O O . VAL A 1 83 ? -12.328 4.443 7.722 1.00 90.25 83 VAL A O 1
ATOM 665 N N . LYS A 1 84 ? -13.996 4.022 6.278 1.00 86.81 84 LYS A N 1
ATOM 666 C CA . LYS A 1 84 ? -14.830 3.279 7.223 1.00 86.81 84 LYS A CA 1
ATOM 667 C C . LYS A 1 84 ? -14.709 1.789 6.925 1.00 86.81 84 LYS A C 1
ATOM 669 O O . LYS A 1 84 ? -15.247 1.324 5.921 1.00 86.81 84 LYS A O 1
ATOM 674 N N . ALA A 1 85 ? -14.074 1.035 7.815 1.00 81.06 85 ALA A N 1
ATOM 675 C CA . ALA A 1 85 ? -14.145 -0.420 7.770 1.00 81.06 85 ALA A CA 1
ATOM 676 C C . ALA A 1 85 ? -15.506 -0.916 8.269 1.00 81.06 85 ALA A C 1
ATOM 678 O O . ALA A 1 85 ? -16.082 -0.376 9.214 1.00 81.06 85 ALA A O 1
ATOM 679 N N . THR A 1 86 ? -16.021 -1.966 7.632 1.00 81.06 86 THR A N 1
ATOM 680 C CA . THR A 1 86 ? -17.195 -2.703 8.110 1.00 81.06 86 THR A CA 1
ATOM 681 C C . THR A 1 86 ? -16.821 -4.172 8.205 1.00 81.06 86 THR A C 1
ATOM 683 O O . THR A 1 86 ? -16.473 -4.789 7.199 1.00 81.06 86 THR A O 1
ATOM 686 N N . ARG A 1 87 ? -16.894 -4.743 9.409 1.00 77.44 87 ARG A N 1
ATOM 687 C CA . ARG A 1 87 ? -16.682 -6.178 9.595 1.00 77.44 87 ARG A CA 1
ATOM 688 C C . ARG A 1 87 ? -17.909 -6.917 9.071 1.00 77.44 87 ARG A C 1
ATOM 690 O O . ARG A 1 87 ? -19.000 -6.740 9.604 1.00 77.44 87 ARG A O 1
ATOM 697 N N . THR A 1 88 ? -17.729 -7.711 8.022 1.00 73.19 88 THR A N 1
ATOM 698 C CA . THR A 1 88 ? -18.785 -8.596 7.518 1.00 73.19 88 THR A CA 1
ATOM 699 C C . THR A 1 88 ? -18.613 -9.944 8.208 1.00 73.19 88 THR A C 1
ATOM 701 O O . THR A 1 88 ? -17.518 -10.504 8.180 1.00 73.19 88 THR A O 1
ATOM 704 N N . THR A 1 89 ? -19.649 -10.384 8.918 1.00 60.69 89 THR A N 1
ATOM 705 C CA . THR A 1 89 ? -19.731 -11.698 9.578 1.00 60.69 89 THR A CA 1
ATOM 706 C C . THR A 1 89 ? -20.077 -12.799 8.598 1.00 60.69 89 THR A C 1
ATOM 708 O O . THR A 1 89 ? -20.906 -12.509 7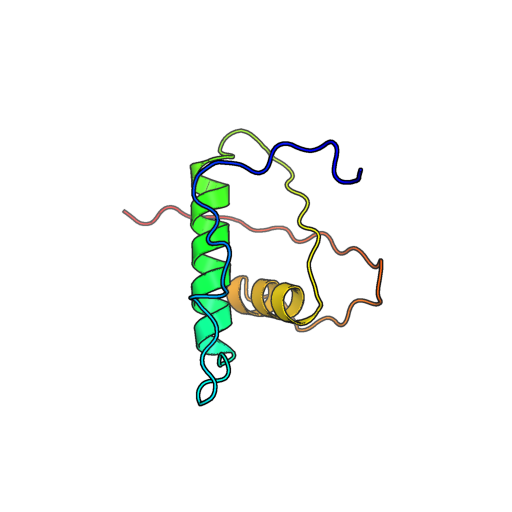.706 1.00 60.69 89 THR A O 1
#

Foldseek 3Di:
DDDPDDDDPPDDPDPPPDDPPDDDDLVNLLVVLVVVVVVCCVPVVPDPDDDDDDDQSSVQSVCVNQVHDDDDADVVGDDDDDGDDDDDD

Organism: NCBI:txid329885

pLDDT: mean 90.24, std 8.76, range [52.09, 98.19]

Sequence (89 aa):
MVPEWTIEEGFAEEDELWRADHREEWAEHDVRTRAFLDEVFAREGGSDVVSVTAHSGTIASFLRVTGHRTFPLPTGGMMPIFVKATRTT

Radius of gyration: 15.98 Å; chains: 1; bounding box: 49×30×35 Å

InterPro domains:
  IPR029033 Histidine phosphatase superfamily [G3DSA:3.40.50.1240] (3-89)
  IPR029033 Histidine phosphatase superfamily [SSF53254] (11-86)